Protein AF-A0A2V9UKN5-F1 (afdb_monomer)

Nearest PDB structures (foldseek):
  4abm-assembly1_B  TM=8.503E-01  e=1.680E+00  Homo sapiens
  5y9o-assembly1_B  TM=8.102E-01  e=4.165E+00  Legionella pneumophila
  4ovv-assembly1_B  TM=5.375E-01  e=3.429E+00  Homo sapiens
  7e0g-assembly1_A  TM=5.224E-01  e=5.399E+00  Homo sapiens

Radius of gyration: 26.55 Å; Cα contacts (8 Å, |Δi|>4): 20; chains: 1; bounding box: 52×47×77 Å

Sequence (114 aa):
MKFIFCSVAACFLFLACAGGQSAETAEPRHATQAATPATNSHGDSDDMEQMRADLERLKVLLNQMRTNLAFVQTTQTPLKHQFELETDAWQVIVEQME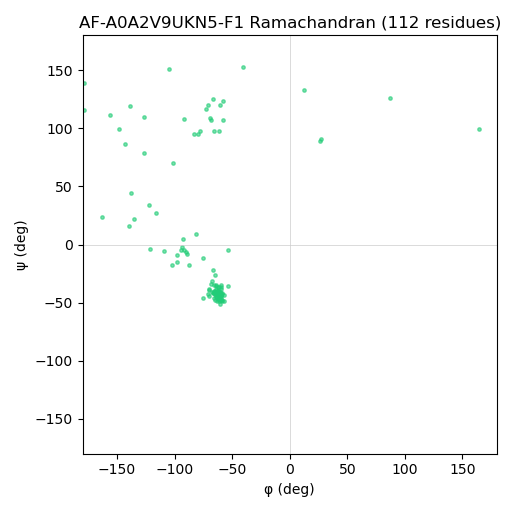RRLKQMEDRRSRQSAH

Structure (mmCIF, N/CA/C/O backbone):
data_AF-A0A2V9UKN5-F1
#
_entry.id   AF-A0A2V9UKN5-F1
#
loop_
_atom_site.group_PDB
_atom_site.id
_atom_site.type_symbol
_atom_site.label_atom_id
_atom_site.label_alt_id
_atom_site.label_comp_id
_atom_site.label_asym_id
_atom_site.label_entity_id
_atom_site.label_seq_id
_atom_site.pdbx_PDB_ins_code
_atom_site.Cartn_x
_atom_site.Cartn_y
_atom_site.Cartn_z
_atom_site.occupancy
_atom_site.B_iso_or_equiv
_atom_site.auth_seq_id
_atom_site.auth_comp_id
_atom_site.auth_asym_id
_atom_site.auth_atom_id
_atom_site.pdbx_PDB_model_num
ATOM 1 N N . MET A 1 1 ? -2.840 12.870 45.238 1.00 51.69 1 MET A N 1
ATOM 2 C CA . MET A 1 1 ? -2.734 13.213 43.800 1.00 51.69 1 MET A CA 1
ATOM 3 C C . MET A 1 1 ? -2.394 14.692 43.632 1.00 51.69 1 MET A C 1
ATOM 5 O O . MET A 1 1 ? -3.290 15.503 43.443 1.00 51.69 1 MET A O 1
ATOM 9 N N . LYS A 1 2 ? -1.119 15.070 43.806 1.00 50.81 2 LYS A N 1
ATOM 10 C CA . LYS A 1 2 ? -0.662 16.471 43.668 1.00 50.81 2 LYS A CA 1
ATOM 11 C C . LYS A 1 2 ? 0.862 16.614 43.509 1.00 50.81 2 LYS A C 1
ATOM 13 O O . LYS A 1 2 ? 1.410 17.656 43.818 1.00 50.81 2 LYS A O 1
ATOM 18 N N . PHE A 1 3 ? 1.543 15.563 43.041 1.00 48.84 3 PHE A N 1
ATOM 19 C CA . PHE A 1 3 ? 3.007 15.561 42.877 1.00 48.84 3 PHE A CA 1
ATOM 20 C C . PHE A 1 3 ? 3.490 14.873 41.587 1.00 48.84 3 PHE A C 1
ATOM 22 O O . PHE A 1 3 ? 4.667 14.580 41.452 1.00 48.84 3 PHE A O 1
ATOM 29 N N . ILE A 1 4 ? 2.601 14.639 40.613 1.00 55.25 4 ILE A N 1
ATOM 30 C CA . ILE A 1 4 ? 2.948 14.017 39.314 1.00 55.25 4 ILE A CA 1
ATOM 31 C C . ILE A 1 4 ? 2.561 14.960 38.160 1.00 55.25 4 ILE A C 1
ATOM 33 O O . ILE A 1 4 ? 2.115 14.541 37.106 1.00 55.25 4 ILE A O 1
ATOM 37 N N . PHE A 1 5 ? 2.674 16.272 38.374 1.00 46.12 5 PHE A N 1
ATOM 38 C CA . PHE A 1 5 ? 2.484 17.271 37.312 1.00 46.12 5 PHE A CA 1
ATOM 39 C C . PHE A 1 5 ? 3.721 18.157 37.087 1.00 46.12 5 PHE A C 1
ATOM 41 O O . PHE A 1 5 ? 3.748 18.925 36.135 1.00 46.12 5 PHE A O 1
ATOM 48 N N . CYS A 1 6 ? 4.786 18.007 37.886 1.00 46.84 6 CYS A N 1
ATOM 49 C CA . CYS A 1 6 ? 6.001 18.822 37.748 1.00 46.84 6 CYS A CA 1
ATOM 50 C C . CYS A 1 6 ? 7.083 18.223 36.832 1.00 46.84 6 CYS A C 1
ATOM 52 O O . CYS A 1 6 ? 8.085 18.883 36.585 1.00 46.84 6 CYS A O 1
ATOM 54 N N . SER A 1 7 ? 6.911 17.004 36.306 1.00 51.91 7 SER A N 1
ATOM 55 C CA . SER A 1 7 ? 7.983 16.324 35.555 1.00 51.91 7 SER A CA 1
ATOM 56 C C . SER A 1 7 ? 8.008 16.611 34.047 1.00 51.91 7 SER A C 1
ATOM 58 O O . SER A 1 7 ? 8.964 16.216 33.390 1.00 51.91 7 SER A O 1
ATOM 60 N N . VAL A 1 8 ? 7.002 17.287 33.477 1.00 51.84 8 VAL A N 1
ATOM 61 C CA . VAL A 1 8 ? 6.935 17.528 32.015 1.00 51.84 8 VAL A CA 1
ATOM 62 C C . VAL A 1 8 ? 7.452 18.923 31.622 1.00 51.84 8 VAL A C 1
ATOM 64 O O . VAL A 1 8 ? 7.797 19.156 30.470 1.00 51.84 8 VAL A O 1
ATOM 67 N N . ALA A 1 9 ? 7.602 19.846 32.578 1.00 52.53 9 ALA A N 1
ATOM 68 C CA . ALA A 1 9 ? 8.039 21.220 32.302 1.00 52.53 9 ALA A CA 1
ATOM 69 C C . ALA A 1 9 ? 9.570 21.434 32.342 1.00 52.53 9 ALA A C 1
ATOM 71 O O . ALA A 1 9 ? 10.038 22.513 31.993 1.00 52.53 9 ALA A O 1
ATOM 72 N N . ALA A 1 10 ? 10.365 20.435 32.747 1.00 50.75 10 ALA A N 1
ATOM 73 C CA . ALA A 1 10 ? 11.802 20.611 32.998 1.00 50.75 10 ALA A CA 1
ATOM 74 C C . ALA A 1 10 ? 12.734 20.187 31.841 1.00 50.75 10 ALA A C 1
ATOM 76 O O . ALA A 1 10 ? 13.923 20.487 31.888 1.00 50.75 10 ALA A O 1
ATOM 77 N N . CYS A 1 11 ? 12.233 19.532 30.787 1.00 45.38 11 CYS A N 1
ATOM 78 C CA . CYS A 1 11 ? 13.085 19.036 29.691 1.00 45.38 11 CYS A CA 1
ATOM 79 C C . CYS A 1 11 ? 13.219 19.985 28.485 1.00 45.38 11 CYS A C 1
ATOM 81 O O . CYS A 1 11 ? 14.009 19.704 27.591 1.00 45.38 11 CYS A O 1
ATOM 83 N N . PHE A 1 12 ? 12.509 21.118 28.455 1.00 49.12 12 PHE A N 1
ATOM 84 C CA . PHE A 1 12 ? 12.566 22.071 27.332 1.00 49.12 12 PHE A CA 1
ATOM 85 C C . PHE A 1 12 ? 13.591 23.210 27.497 1.00 49.12 12 PHE A C 1
ATOM 87 O O . PHE A 1 12 ? 13.669 24.086 26.642 1.00 49.12 12 PHE A O 1
ATOM 94 N N . LEU A 1 13 ? 14.405 23.206 28.558 1.00 51.69 13 LEU A N 1
ATOM 95 C CA . LEU A 1 13 ? 15.288 24.329 28.918 1.00 51.69 13 LEU A CA 1
ATOM 96 C C . LEU A 1 13 ? 16.795 24.023 28.866 1.00 51.69 13 LEU A C 1
ATOM 98 O O . LEU A 1 13 ? 17.565 24.668 29.569 1.00 51.69 13 LEU A O 1
ATOM 102 N N . PHE A 1 14 ? 17.244 23.069 28.040 1.00 47.72 14 PHE A N 1
ATOM 103 C CA . PHE A 1 14 ? 18.667 22.684 28.031 1.00 47.72 14 PHE A CA 1
ATOM 104 C C . PHE A 1 14 ? 19.355 22.515 26.670 1.00 47.72 14 PHE A C 1
ATOM 106 O O . PHE A 1 14 ? 20.402 21.882 26.614 1.00 47.72 14 PHE A O 1
ATOM 113 N N . LEU A 1 15 ? 18.857 23.114 25.582 1.00 54.66 15 LEU A N 1
ATOM 114 C CA . LEU A 1 15 ? 19.555 23.032 24.285 1.00 54.66 15 LEU A CA 1
ATOM 115 C C . LEU A 1 15 ? 19.600 24.349 23.492 1.00 54.66 15 LEU A C 1
ATOM 117 O O . LEU A 1 15 ? 19.399 24.377 22.284 1.00 54.66 15 LEU A O 1
ATOM 121 N N . ALA A 1 16 ? 19.899 25.459 24.161 1.00 51.12 16 ALA A N 1
ATOM 122 C CA . ALA A 1 16 ? 20.276 26.686 23.468 1.00 51.12 16 ALA A CA 1
ATOM 123 C C . ALA A 1 16 ? 21.364 27.403 24.263 1.00 51.12 16 ALA A C 1
ATOM 125 O O . ALA A 1 16 ? 21.049 28.205 25.133 1.0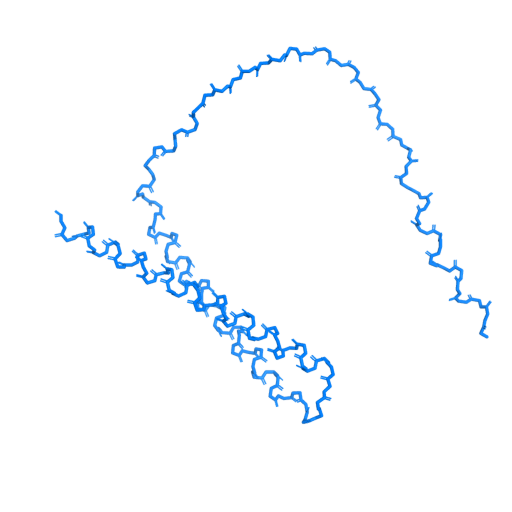0 51.12 16 ALA A O 1
ATOM 126 N N . CYS A 1 17 ? 22.621 27.021 24.010 1.00 44.31 17 CYS A N 1
ATOM 127 C CA . CYS A 1 17 ? 23.831 27.853 24.077 1.00 44.31 17 CYS A CA 1
ATOM 128 C C . CYS A 1 17 ? 25.071 26.947 24.086 1.00 44.31 17 CYS A C 1
ATOM 130 O O . CYS A 1 17 ? 25.436 26.444 25.143 1.00 44.31 17 CYS A O 1
ATOM 132 N N . ALA A 1 18 ? 25.727 26.770 22.933 1.00 43.66 18 ALA A N 1
ATOM 133 C CA . ALA A 1 18 ? 27.194 26.741 22.832 1.00 43.66 18 ALA A CA 1
ATOM 134 C C . ALA A 1 18 ? 27.668 26.552 21.376 1.00 43.66 18 ALA A C 1
ATOM 136 O O . ALA A 1 18 ? 27.486 25.485 20.801 1.00 43.66 18 ALA A O 1
ATOM 137 N N . GLY A 1 19 ? 28.358 27.576 20.854 1.00 39.56 19 GLY A N 1
ATOM 138 C CA . GLY A 1 19 ? 29.376 27.483 19.794 1.00 39.56 19 GLY A CA 1
ATOM 139 C C . GLY A 1 19 ? 28.855 27.542 18.352 1.00 39.56 19 GLY A C 1
ATOM 140 O O . GLY A 1 19 ? 28.007 26.760 17.964 1.00 39.56 19 GLY A O 1
ATOM 141 N N . GLY A 1 20 ? 29.319 28.419 17.468 1.00 38.41 20 GLY A N 1
ATOM 142 C CA . GLY A 1 20 ? 30.368 29.427 17.546 1.00 38.41 20 GLY A CA 1
ATOM 143 C C . GLY A 1 20 ? 30.412 30.159 16.201 1.00 38.41 20 GLY A C 1
ATOM 144 O O . GLY A 1 20 ? 30.243 29.548 15.149 1.00 38.41 20 GLY A O 1
ATOM 145 N N . GLN A 1 21 ? 30.587 31.478 16.240 1.00 43.81 21 GLN A N 1
ATOM 146 C CA . GLN A 1 21 ? 30.866 32.280 15.054 1.00 43.81 21 GLN A CA 1
ATOM 147 C C . GLN A 1 21 ? 32.250 31.894 14.516 1.00 43.81 21 GLN A C 1
ATOM 149 O O . GLN A 1 21 ? 33.241 31.968 15.238 1.00 43.81 21 GLN A O 1
ATOM 154 N N . SER A 1 22 ? 32.325 31.518 13.244 1.00 40.59 22 SER A N 1
ATOM 155 C CA . SER A 1 22 ? 33.531 31.695 12.439 1.00 40.59 22 SER A CA 1
ATOM 156 C C . SER A 1 22 ? 33.128 32.446 11.187 1.00 40.59 22 SER A C 1
ATOM 158 O O . SER A 1 22 ? 32.371 31.953 10.355 1.00 40.59 22 SER A O 1
ATOM 160 N N . ALA A 1 23 ? 33.585 33.692 11.131 1.00 41.94 23 ALA A N 1
ATOM 161 C CA . ALA A 1 23 ? 33.640 34.466 9.915 1.00 41.94 23 ALA A CA 1
ATOM 162 C C . ALA A 1 23 ? 34.749 33.875 9.043 1.00 41.94 23 ALA A C 1
ATOM 164 O O . ALA A 1 23 ? 35.907 33.885 9.450 1.00 41.94 23 ALA A O 1
ATOM 165 N N . GLU A 1 24 ? 34.403 33.409 7.848 1.00 42.66 24 GLU A N 1
ATOM 166 C CA . GLU A 1 24 ? 35.365 33.321 6.759 1.00 42.66 24 GLU A CA 1
ATOM 167 C C . GLU A 1 24 ? 34.693 33.760 5.458 1.00 42.66 24 GLU A C 1
ATOM 169 O O . GLU A 1 24 ? 33.662 33.246 5.026 1.00 42.66 24 GLU A O 1
ATOM 174 N N . THR A 1 25 ? 35.271 34.812 4.897 1.00 41.78 25 THR A N 1
ATOM 175 C CA . THR A 1 25 ? 34.988 35.407 3.601 1.00 41.78 25 THR A CA 1
ATOM 176 C C . THR A 1 25 ? 35.229 34.387 2.486 1.00 41.78 25 THR A C 1
ATOM 178 O O . THR A 1 25 ? 36.367 33.969 2.303 1.00 41.78 25 THR A O 1
ATOM 181 N N . ALA A 1 26 ? 34.212 34.053 1.683 1.00 38.09 26 ALA A N 1
ATOM 182 C CA . ALA A 1 26 ? 34.413 33.437 0.368 1.00 38.09 26 ALA A CA 1
ATOM 183 C C . ALA A 1 26 ? 33.223 33.686 -0.587 1.00 38.09 26 ALA A C 1
ATOM 185 O O . ALA A 1 26 ? 32.115 33.212 -0.370 1.00 38.09 26 ALA A O 1
ATOM 186 N N . GLU A 1 27 ? 33.509 34.491 -1.614 1.00 40.16 27 GLU A N 1
ATOM 187 C CA . GLU A 1 27 ? 32.951 34.601 -2.977 1.00 40.16 27 GLU A CA 1
ATOM 188 C C . GLU A 1 27 ? 31.627 33.879 -3.367 1.00 40.16 27 GLU A C 1
ATOM 190 O O . GLU A 1 27 ? 31.509 32.661 -3.213 1.00 40.16 27 GLU A O 1
ATOM 195 N N . PRO A 1 28 ? 30.673 34.561 -4.045 1.00 42.31 28 PRO A N 1
ATOM 196 C CA . PRO A 1 28 ? 29.523 33.905 -4.655 1.00 42.31 28 PRO A CA 1
ATOM 197 C C . PRO A 1 28 ? 29.902 33.348 -6.035 1.00 42.31 28 PRO A C 1
ATOM 199 O O . PRO A 1 28 ? 29.816 34.042 -7.048 1.00 42.31 28 PRO A O 1
ATOM 202 N N . ARG A 1 29 ? 30.277 32.067 -6.118 1.00 42.03 29 ARG A N 1
ATOM 203 C CA . ARG A 1 29 ? 30.312 31.370 -7.413 1.00 42.03 29 ARG A CA 1
ATOM 204 C C . ARG A 1 29 ? 28.910 30.924 -7.809 1.00 42.03 29 ARG A C 1
ATOM 206 O O . ARG A 1 29 ? 28.450 29.844 -7.453 1.00 42.03 29 ARG A O 1
ATOM 213 N N . HIS A 1 30 ? 28.260 31.756 -8.617 1.00 50.53 30 HIS A N 1
ATOM 214 C CA . HIS A 1 30 ? 27.264 31.287 -9.571 1.00 50.53 30 HIS A CA 1
ATOM 215 C C . HIS A 1 30 ? 27.922 30.265 -10.508 1.00 50.53 30 HIS A C 1
ATOM 217 O O . HIS A 1 30 ? 28.695 30.626 -11.391 1.00 50.53 30 HIS A O 1
ATOM 223 N N . ALA A 1 31 ? 27.588 28.992 -10.332 1.00 44.34 31 ALA A N 1
ATOM 224 C CA . ALA A 1 31 ? 27.796 27.962 -11.337 1.00 44.34 31 ALA A CA 1
ATOM 225 C C . ALA A 1 31 ? 26.459 27.256 -11.578 1.00 44.34 31 ALA A C 1
ATOM 227 O O . ALA A 1 31 ? 26.188 26.167 -11.083 1.00 44.34 31 ALA A O 1
ATOM 228 N N . THR A 1 32 ? 25.604 27.919 -12.353 1.00 48.38 32 THR A N 1
ATOM 229 C CA . THR A 1 32 ? 24.592 27.232 -13.150 1.00 48.38 32 THR A CA 1
ATOM 230 C C . THR A 1 32 ? 25.335 26.476 -14.242 1.00 48.38 32 THR A C 1
ATOM 232 O O . THR A 1 32 ? 25.814 27.092 -15.190 1.00 48.38 32 THR A O 1
ATOM 235 N N . GLN A 1 33 ? 25.423 25.152 -14.141 1.00 48.44 33 GLN A N 1
ATOM 236 C CA . GLN A 1 33 ? 25.662 24.322 -15.317 1.00 48.44 33 GLN A CA 1
ATOM 237 C C . GLN A 1 33 ? 24.991 22.955 -15.167 1.00 48.44 33 GLN A C 1
ATOM 239 O O . GLN A 1 33 ? 25.460 22.065 -14.469 1.00 48.44 33 GLN A O 1
ATOM 244 N N . ALA A 1 34 ? 23.825 22.881 -15.812 1.00 46.44 34 ALA A N 1
ATOM 245 C CA . ALA A 1 34 ? 23.238 21.731 -16.487 1.00 46.44 34 ALA A CA 1
ATOM 246 C C . ALA A 1 34 ? 23.642 20.339 -15.972 1.00 46.44 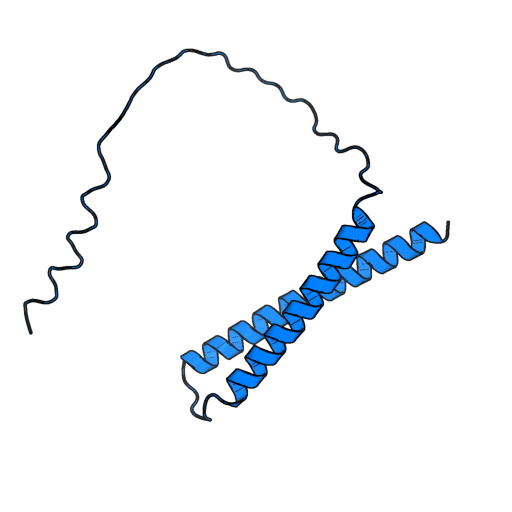34 ALA A C 1
ATOM 248 O O . ALA A 1 34 ? 24.533 19.688 -16.516 1.00 46.44 34 ALA A O 1
ATOM 249 N N . ALA A 1 35 ? 22.868 19.816 -15.021 1.00 46.16 35 ALA A N 1
ATOM 250 C CA . ALA A 1 35 ? 22.719 18.375 -14.899 1.00 46.16 35 ALA A CA 1
ATOM 251 C C . ALA A 1 35 ? 21.992 17.868 -16.155 1.00 46.16 35 ALA A C 1
ATOM 253 O O . ALA A 1 35 ? 20.772 17.959 -16.268 1.00 46.16 35 ALA A O 1
ATOM 254 N N . THR A 1 36 ? 22.756 17.370 -17.122 1.00 54.72 36 THR A N 1
ATOM 255 C CA . THR A 1 36 ? 22.229 16.437 -18.120 1.00 54.72 36 THR A CA 1
ATOM 256 C C . THR A 1 36 ? 22.482 15.047 -17.547 1.00 54.72 36 THR A C 1
ATOM 258 O O . THR A 1 36 ? 23.644 14.643 -17.499 1.00 54.72 36 THR A O 1
ATOM 261 N N . PRO A 1 37 ? 21.475 14.286 -17.087 1.00 51.53 37 PRO A N 1
ATOM 262 C CA . PRO A 1 37 ? 21.664 12.857 -16.960 1.00 51.53 37 PRO A CA 1
ATOM 263 C C . PRO A 1 37 ? 21.527 12.280 -18.368 1.00 51.53 37 PRO A C 1
ATOM 265 O O . PRO A 1 37 ? 20.430 12.099 -18.897 1.00 51.53 37 PRO A O 1
ATOM 268 N N . ALA A 1 38 ? 22.678 12.063 -18.997 1.00 51.50 38 ALA A N 1
ATOM 269 C CA . ALA A 1 38 ? 22.787 11.166 -20.128 1.00 51.50 38 ALA A CA 1
ATOM 270 C C . ALA A 1 38 ? 22.319 9.769 -19.686 1.00 51.50 38 ALA A C 1
ATOM 272 O O . ALA A 1 38 ? 22.819 9.222 -18.710 1.00 51.50 38 ALA A O 1
ATOM 273 N N . THR A 1 39 ? 21.321 9.253 -20.402 1.00 52.47 39 THR A N 1
ATOM 274 C CA . THR A 1 39 ? 21.078 7.842 -20.724 1.00 52.47 39 THR A CA 1
ATOM 275 C C . THR A 1 39 ? 21.637 6.807 -19.738 1.00 52.47 39 THR A C 1
ATOM 277 O O . THR A 1 39 ? 22.706 6.247 -19.956 1.00 52.47 39 THR A O 1
ATOM 280 N N . ASN A 1 40 ? 20.838 6.452 -18.729 1.00 46.41 40 ASN A N 1
ATOM 281 C CA . ASN A 1 40 ? 20.984 5.192 -17.996 1.00 46.41 40 ASN A CA 1
ATOM 282 C C . ASN A 1 40 ? 19.937 4.186 -18.496 1.00 46.41 40 ASN A C 1
ATOM 284 O O . ASN A 1 40 ? 18.994 3.847 -17.793 1.00 46.41 40 ASN A O 1
ATOM 288 N N . SER A 1 41 ? 20.086 3.690 -19.725 1.00 54.41 41 SER A N 1
ATOM 289 C CA . SER A 1 41 ? 19.236 2.612 -20.263 1.00 54.41 41 SER A CA 1
ATOM 290 C C . SER A 1 41 ? 19.674 1.208 -19.812 1.00 54.41 41 SER A C 1
ATOM 292 O O . SER A 1 41 ? 19.167 0.214 -20.324 1.00 54.41 41 SER A O 1
ATOM 294 N N . HIS A 1 42 ? 20.617 1.111 -18.865 1.00 49.56 42 HIS A N 1
ATOM 295 C CA . HIS A 1 42 ? 21.129 -0.157 -18.330 1.00 49.56 42 HIS A CA 1
ATOM 296 C C . HIS A 1 42 ? 20.695 -0.456 -16.879 1.00 49.56 42 HIS A C 1
ATOM 298 O O . HIS A 1 42 ? 20.962 -1.551 -16.403 1.00 49.56 42 HIS A O 1
ATOM 304 N N . GLY A 1 43 ? 20.005 0.473 -16.196 1.00 59.53 43 GLY A N 1
ATOM 305 C CA . GLY A 1 43 ? 19.465 0.280 -14.831 1.00 59.53 43 GLY A CA 1
ATOM 306 C C . GLY A 1 43 ? 17.956 0.001 -14.766 1.00 59.53 43 GLY A C 1
ATOM 307 O O . GLY A 1 43 ? 17.466 -0.574 -13.806 1.00 59.53 43 GLY A O 1
ATOM 308 N N . ASP A 1 44 ? 17.218 0.311 -15.834 1.00 65.12 44 ASP A N 1
ATOM 309 C CA . ASP A 1 44 ? 15.746 0.295 -15.846 1.00 65.12 44 ASP A CA 1
ATOM 310 C C . ASP A 1 44 ? 15.124 -1.113 -15.682 1.00 65.12 44 ASP A C 1
ATOM 312 O O . ASP A 1 44 ? 13.973 -1.252 -15.280 1.00 65.12 44 ASP A O 1
ATOM 316 N N . SER A 1 45 ? 15.867 -2.189 -15.990 1.00 70.75 45 SER A N 1
ATOM 317 C CA . SER A 1 45 ? 15.381 -3.565 -15.757 1.00 70.75 45 SER A CA 1
ATOM 318 C C . SER A 1 45 ? 15.432 -3.965 -14.297 1.00 70.75 45 SER A C 1
ATOM 320 O O . SER A 1 45 ? 14.464 -4.525 -13.792 1.00 70.75 45 SER A O 1
ATOM 322 N N . ASP A 1 46 ? 16.562 -3.678 -13.660 1.00 82.00 46 ASP A N 1
ATOM 323 C CA . ASP A 1 46 ? 16.818 -4.025 -12.267 1.00 82.00 46 ASP A CA 1
ATOM 324 C C . ASP A 1 46 ? 15.866 -3.230 -11.361 1.00 82.00 46 ASP A C 1
ATOM 326 O O . ASP A 1 46 ? 15.187 -3.792 -10.504 1.00 82.00 46 ASP A O 1
ATOM 330 N N . ASP A 1 47 ? 15.664 -1.947 -11.685 1.00 86.62 47 ASP A N 1
ATOM 331 C CA . ASP A 1 47 ? 14.709 -1.077 -10.999 1.00 86.62 47 ASP A CA 1
ATOM 332 C C . ASP A 1 47 ? 13.259 -1.601 -11.092 1.00 86.62 47 ASP A C 1
ATOM 334 O O . ASP A 1 47 ? 12.513 -1.567 -10.110 1.00 86.62 47 ASP A O 1
ATOM 338 N N . MET A 1 48 ? 12.826 -2.112 -12.255 1.00 91.00 48 MET A N 1
ATOM 339 C CA . MET A 1 48 ? 11.480 -2.686 -12.411 1.00 91.00 48 MET A CA 1
ATOM 340 C C . MET A 1 48 ? 11.297 -4.008 -11.668 1.00 91.00 48 MET A C 1
ATOM 342 O O . MET A 1 48 ? 10.229 -4.241 -11.095 1.00 91.00 48 MET A O 1
ATOM 346 N N . GLU A 1 49 ? 12.312 -4.868 -11.661 1.00 92.06 49 GLU A N 1
ATOM 347 C CA . GLU A 1 49 ? 12.279 -6.121 -10.905 1.00 92.06 49 GLU A CA 1
ATOM 348 C C . GLU A 1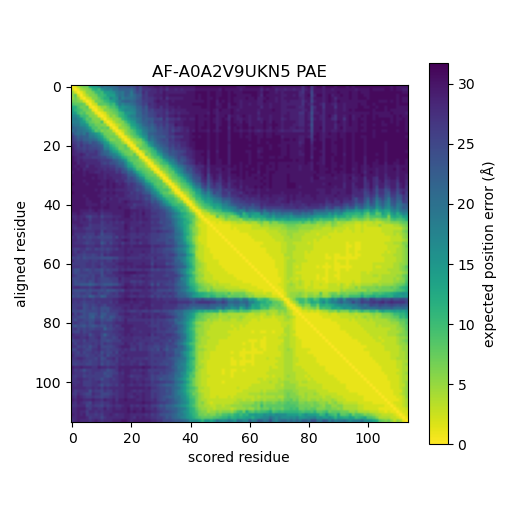 49 ? 12.241 -5.857 -9.398 1.00 92.06 49 GLU A C 1
ATOM 350 O O . GLU A 1 49 ? 11.426 -6.459 -8.691 1.00 92.06 49 GLU A O 1
ATOM 355 N N . GLN A 1 50 ? 13.026 -4.891 -8.919 1.00 93.94 50 GLN A N 1
ATOM 356 C CA . GLN A 1 50 ? 12.992 -4.456 -7.529 1.00 93.94 50 GLN A CA 1
ATOM 357 C C . GLN A 1 50 ? 11.624 -3.874 -7.153 1.00 93.94 50 GLN A C 1
ATOM 359 O O . GLN A 1 50 ? 11.034 -4.287 -6.154 1.00 93.94 50 GLN A O 1
ATOM 364 N N . MET A 1 51 ? 11.060 -2.988 -7.982 1.00 93.81 51 MET A N 1
ATOM 365 C CA . MET A 1 51 ? 9.719 -2.438 -7.749 1.00 93.81 51 MET A CA 1
ATOM 366 C C . MET A 1 51 ? 8.642 -3.528 -7.702 1.00 93.81 51 MET A C 1
ATOM 368 O O . MET A 1 51 ? 7.723 -3.452 -6.885 1.00 93.81 51 MET A O 1
ATOM 372 N N . ARG A 1 52 ? 8.749 -4.561 -8.547 1.00 95.94 52 ARG A N 1
ATOM 373 C CA . ARG A 1 52 ? 7.846 -5.718 -8.506 1.00 95.94 52 ARG A CA 1
ATOM 374 C C . ARG A 1 52 ? 7.994 -6.490 -7.193 1.00 95.94 52 ARG A C 1
ATOM 376 O O . ARG A 1 52 ? 6.986 -6.839 -6.584 1.00 95.94 52 ARG A O 1
ATOM 383 N N . ALA A 1 53 ? 9.223 -6.746 -6.750 1.00 96.56 53 ALA A N 1
ATOM 384 C CA . ALA A 1 53 ? 9.485 -7.459 -5.502 1.00 96.56 53 ALA A CA 1
ATOM 385 C C . ALA A 1 53 ? 8.945 -6.700 -4.277 1.00 96.56 53 ALA A C 1
ATOM 387 O O . ALA A 1 53 ? 8.284 -7.292 -3.419 1.00 96.56 53 ALA A O 1
ATOM 388 N N . ASP A 1 54 ? 9.164 -5.386 -4.224 1.00 96.00 54 ASP A N 1
ATOM 389 C CA . ASP A 1 54 ? 8.649 -4.523 -3.158 1.00 96.00 54 ASP A CA 1
ATOM 390 C C . ASP A 1 54 ? 7.116 -4.520 -3.127 1.00 96.00 54 ASP A C 1
ATOM 392 O O . ASP A 1 54 ? 6.503 -4.613 -2.059 1.00 96.00 54 ASP A O 1
ATOM 396 N N . LEU A 1 55 ? 6.483 -4.484 -4.301 1.00 97.44 55 LEU A N 1
ATOM 397 C CA . LEU A 1 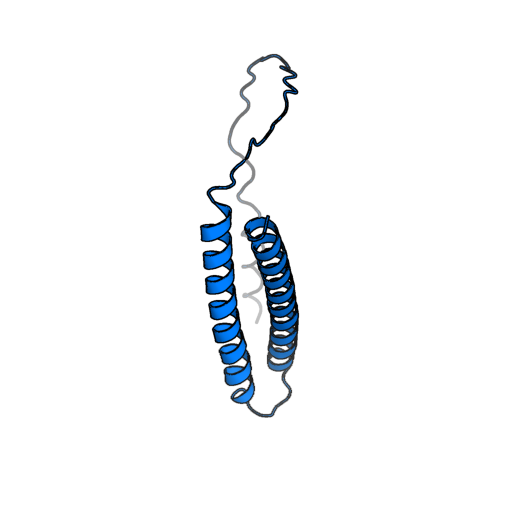55 ? 5.033 -4.530 -4.437 1.00 97.44 55 LEU A CA 1
ATOM 398 C C . LEU A 1 55 ? 4.438 -5.849 -3.931 1.00 97.44 55 LEU A C 1
ATOM 400 O O . LEU A 1 55 ? 3.452 -5.841 -3.192 1.00 97.44 55 LEU A O 1
ATOM 404 N N . GLU A 1 56 ? 5.053 -6.980 -4.274 1.00 97.69 56 GLU A N 1
ATOM 405 C CA . GLU A 1 56 ? 4.634 -8.287 -3.761 1.00 97.69 56 GLU A CA 1
ATOM 406 C C . GLU A 1 56 ? 4.789 -8.369 -2.239 1.00 97.69 56 GLU A C 1
ATOM 408 O O . GLU A 1 56 ? 3.891 -8.843 -1.537 1.00 97.69 56 GLU A O 1
ATOM 413 N N . ARG A 1 57 ? 5.871 -7.810 -1.690 1.00 97.75 57 ARG A N 1
ATOM 414 C CA . ARG A 1 57 ? 6.052 -7.729 -0.238 1.00 97.75 57 ARG A CA 1
ATOM 415 C C . ARG A 1 57 ? 4.967 -6.884 0.432 1.00 97.75 57 AR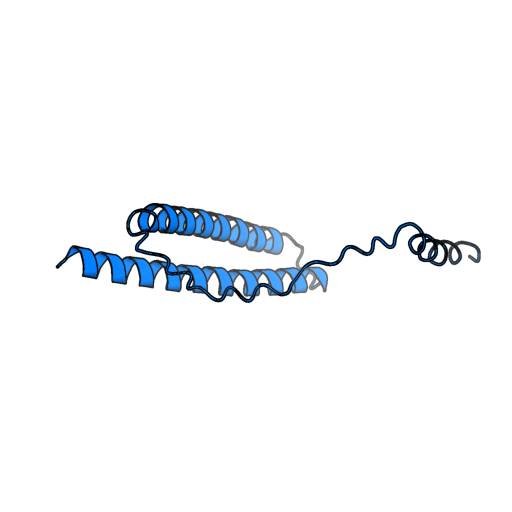G A C 1
ATOM 417 O O . ARG A 1 57 ? 4.434 -7.292 1.466 1.00 97.75 57 ARG A O 1
ATOM 424 N N . LEU A 1 58 ? 4.615 -5.735 -0.143 1.00 97.50 58 LEU A N 1
ATOM 425 C CA . LEU A 1 58 ? 3.553 -4.873 0.382 1.00 97.50 58 LEU A CA 1
ATOM 426 C C . LEU A 1 58 ? 2.191 -5.573 0.373 1.00 97.50 58 LEU A C 1
ATOM 428 O O . LEU A 1 58 ? 1.460 -5.474 1.357 1.00 97.50 58 LEU A O 1
ATOM 432 N N . LYS A 1 59 ? 1.867 -6.340 -0.674 1.00 98.06 59 LYS A N 1
ATOM 433 C CA . LYS A 1 59 ? 0.634 -7.145 -0.720 1.00 98.06 59 LYS A CA 1
ATOM 434 C C . LYS A 1 59 ? 0.560 -8.159 0.415 1.00 98.06 59 LYS A C 1
ATOM 436 O O . LYS A 1 59 ? -0.490 -8.294 1.043 1.00 98.06 59 LYS A O 1
ATOM 441 N N . VAL A 1 60 ? 1.666 -8.850 0.700 1.00 98.06 60 VAL A N 1
ATOM 442 C CA . VAL A 1 60 ? 1.739 -9.819 1.805 1.00 98.06 60 VAL A CA 1
ATOM 443 C C . VAL A 1 60 ? 1.494 -9.127 3.146 1.00 98.06 60 VAL A C 1
ATOM 445 O O . VAL A 1 60 ? 0.668 -9.592 3.933 1.00 98.06 60 VAL A O 1
ATOM 448 N N . LEU A 1 61 ? 2.152 -7.990 3.390 1.00 97.69 61 LEU A N 1
ATOM 449 C CA . LEU A 1 61 ? 1.969 -7.209 4.617 1.00 97.69 61 LEU A CA 1
ATOM 450 C C . LEU A 1 61 ? 0.535 -6.690 4.759 1.00 97.69 61 LEU A C 1
ATOM 452 O O . LEU A 1 61 ? -0.059 -6.805 5.830 1.00 97.69 61 LEU A O 1
ATOM 456 N N . LEU A 1 62 ? -0.053 -6.184 3.676 1.00 97.31 62 LEU A N 1
ATOM 457 C CA . LEU A 1 62 ? -1.429 -5.698 3.667 1.00 97.31 62 LEU A CA 1
ATOM 458 C C . LEU A 1 62 ? -2.430 -6.823 3.961 1.00 97.31 62 LEU A C 1
ATOM 460 O O . LEU A 1 62 ? -3.382 -6.641 4.722 1.00 97.31 62 LEU A O 1
ATOM 464 N N . ASN A 1 63 ? -2.197 -8.014 3.409 1.00 96.75 63 ASN A N 1
ATOM 465 C CA . ASN A 1 63 ? -3.000 -9.189 3.727 1.00 96.75 63 ASN A CA 1
ATOM 466 C C . ASN A 1 63 ? -2.866 -9.593 5.204 1.00 96.75 63 ASN A C 1
ATOM 468 O O . ASN A 1 63 ? -3.853 -9.967 5.843 1.00 96.75 63 ASN A O 1
ATOM 472 N N . GLN A 1 64 ? -1.665 -9.474 5.774 1.00 96.00 64 GLN A N 1
ATOM 473 C CA . GLN A 1 64 ? -1.444 -9.716 7.195 1.00 96.00 64 GLN A CA 1
ATOM 474 C C . GLN A 1 64 ? -2.165 -8.681 8.069 1.00 96.00 64 GLN A C 1
ATOM 476 O O . GLN A 1 64 ? -2.785 -9.067 9.056 1.00 96.00 64 GLN A O 1
ATOM 481 N N . MET A 1 65 ? -2.171 -7.398 7.692 1.00 94.31 65 MET A N 1
ATOM 482 C CA . MET A 1 65 ? -2.948 -6.365 8.392 1.00 94.31 65 MET A CA 1
ATOM 483 C C . MET A 1 65 ? -4.445 -6.692 8.404 1.00 94.31 65 MET A C 1
ATOM 485 O O . MET A 1 65 ? -5.059 -6.690 9.469 1.00 94.31 65 MET A O 1
ATOM 489 N N . ARG A 1 66 ? -5.015 -7.069 7.251 1.00 93.75 66 ARG A N 1
ATOM 490 C CA . ARG A 1 66 ? -6.425 -7.493 7.131 1.00 93.75 66 ARG A CA 1
ATOM 491 C C . ARG A 1 66 ? -6.746 -8.711 7.988 1.00 93.75 66 ARG A C 1
ATOM 493 O O . ARG A 1 66 ? -7.770 -8.752 8.663 1.00 93.75 66 ARG A O 1
ATOM 500 N N . THR A 1 67 ? -5.853 -9.694 7.970 1.00 92.50 67 THR A N 1
ATOM 501 C CA . THR A 1 67 ? -5.988 -10.918 8.763 1.00 92.50 67 THR A CA 1
ATOM 502 C C . THR A 1 67 ? -5.962 -10.596 10.255 1.00 92.50 67 THR A C 1
ATOM 504 O O . THR A 1 67 ? -6.857 -11.004 10.988 1.00 92.50 67 THR A O 1
ATOM 507 N N . ASN A 1 68 ? -4.989 -9.799 10.702 1.00 89.81 68 ASN A N 1
ATOM 508 C CA . ASN A 1 68 ? -4.883 -9.361 12.091 1.00 89.81 68 ASN A CA 1
ATOM 509 C C . ASN A 1 68 ? -6.134 -8.595 12.531 1.00 89.81 68 ASN A C 1
ATOM 511 O O . ASN A 1 68 ? -6.656 -8.840 13.615 1.00 89.81 68 ASN A O 1
ATOM 515 N N . LEU A 1 69 ? -6.649 -7.715 11.671 1.00 89.62 69 LEU A N 1
ATOM 516 C CA . LEU A 1 69 ? -7.856 -6.941 11.928 1.00 89.62 69 LEU A CA 1
ATOM 517 C C . LEU A 1 69 ? -9.094 -7.829 12.124 1.00 89.62 69 LEU A C 1
ATOM 519 O O . LEU A 1 69 ? -9.923 -7.534 12.985 1.00 89.62 69 LEU A O 1
ATOM 523 N N . ALA A 1 70 ? -9.200 -8.939 11.388 1.00 86.31 70 ALA A N 1
ATOM 524 C CA . ALA A 1 70 ? -10.283 -9.907 11.560 1.00 86.31 70 ALA A CA 1
ATOM 525 C C . ALA A 1 70 ? -10.253 -10.605 12.936 1.00 86.31 70 ALA A C 1
ATOM 527 O O . ALA A 1 70 ? -11.300 -11.019 13.433 1.00 86.31 70 ALA A O 1
ATOM 528 N N . PHE A 1 71 ? -9.078 -10.704 13.572 1.00 84.38 71 PHE A N 1
ATOM 529 C CA . PHE A 1 71 ? -8.915 -11.267 14.918 1.00 84.38 71 PHE A CA 1
ATOM 530 C C . PHE A 1 71 ? -9.100 -10.244 16.046 1.00 84.38 71 PHE A C 1
ATOM 532 O O . PHE A 1 71 ? -9.331 -10.635 17.194 1.00 84.38 71 PHE A O 1
ATOM 539 N N . VAL A 1 72 ? -9.033 -8.941 15.750 1.00 81.69 72 VAL A N 1
ATOM 540 C CA . VAL A 1 72 ? -9.401 -7.900 16.715 1.00 81.69 72 VAL A CA 1
ATOM 541 C C . VAL A 1 72 ? -10.917 -7.984 16.919 1.00 81.69 72 VAL A C 1
ATOM 543 O O . VAL A 1 72 ? -11.690 -7.686 16.005 1.00 81.69 72 VAL A O 1
ATOM 546 N N . GLN A 1 73 ? -11.317 -8.460 18.109 1.00 68.31 73 GLN A N 1
ATOM 547 C CA . GLN A 1 73 ? -12.694 -8.809 18.493 1.00 68.31 73 GLN A CA 1
ATOM 548 C C . GLN A 1 73 ? -13.748 -7.809 17.983 1.00 68.31 73 GLN A C 1
ATOM 550 O O . GLN A 1 73 ? -13.488 -6.620 17.819 1.00 68.31 73 GLN A O 1
ATOM 555 N N . THR A 1 74 ? -14.971 -8.303 17.779 1.00 61.38 74 THR A N 1
ATOM 556 C CA . THR A 1 74 ? -16.137 -7.650 17.144 1.00 61.38 74 THR A CA 1
ATOM 557 C C . THR A 1 74 ? -16.564 -6.292 17.712 1.00 61.38 74 THR A C 1
ATOM 559 O O . THR A 1 74 ? -17.462 -5.657 17.161 1.00 61.38 74 THR A O 1
ATOM 562 N N . THR A 1 75 ? -15.945 -5.820 18.789 1.00 70.06 75 THR A N 1
ATOM 563 C CA . THR A 1 75 ? -16.185 -4.490 19.338 1.00 70.06 75 THR A CA 1
ATOM 564 C C . THR A 1 75 ? -15.563 -3.439 18.420 1.00 70.06 75 THR A C 1
ATOM 566 O O . THR A 1 75 ? -14.347 -3.387 18.235 1.00 70.06 75 THR A 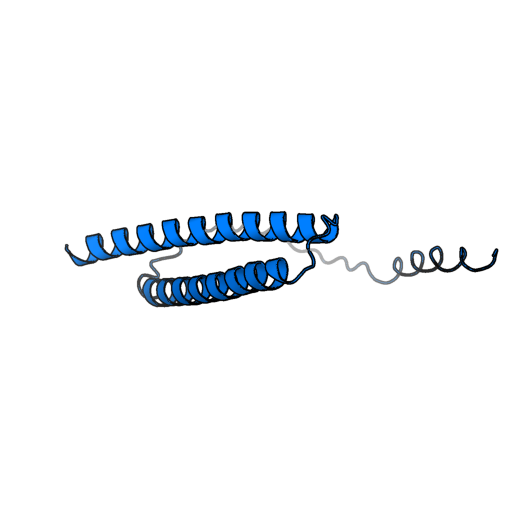O 1
ATOM 569 N N . GLN A 1 76 ? -16.407 -2.585 17.844 1.00 74.94 76 GLN A N 1
ATOM 570 C CA . GLN A 1 76 ? -15.986 -1.378 17.136 1.00 74.94 76 GLN A CA 1
ATOM 571 C C . GLN A 1 76 ? -15.256 -0.455 18.121 1.00 74.94 76 GLN A C 1
ATOM 573 O O . GLN A 1 76 ? -15.879 0.239 18.924 1.00 74.94 76 GLN A O 1
ATOM 578 N N . THR A 1 77 ? -13.925 -0.507 18.111 1.00 86.44 77 THR A N 1
ATOM 579 C CA . THR A 1 77 ? -13.070 0.376 18.910 1.00 86.44 77 THR A CA 1
ATOM 580 C C . THR A 1 77 ? -12.441 1.434 18.005 1.00 86.44 77 THR A C 1
ATOM 582 O O . THR A 1 77 ? -12.169 1.141 16.839 1.00 86.44 77 THR A O 1
ATOM 585 N N . PRO A 1 78 ? -12.135 2.639 18.521 1.00 87.94 78 PRO A N 1
ATOM 586 C CA . PRO A 1 78 ? -11.432 3.658 17.740 1.00 87.94 78 PRO A CA 1
ATOM 587 C C . PRO A 1 78 ? -10.115 3.153 17.133 1.00 87.94 78 PRO A C 1
ATOM 589 O O . PRO A 1 78 ? -9.785 3.491 16.002 1.00 87.94 78 PRO A O 1
ATOM 592 N N . LEU A 1 79 ? -9.395 2.290 17.857 1.00 88.56 79 LEU A N 1
ATOM 593 C CA . LEU A 1 79 ? -8.146 1.695 17.382 1.00 88.56 79 LEU A CA 1
ATOM 594 C C . LEU A 1 79 ? -8.366 0.732 16.206 1.00 88.56 79 LEU A C 1
ATOM 596 O O . LEU A 1 79 ? -7.608 0.752 15.243 1.00 88.56 79 LEU A O 1
ATOM 600 N N . LYS A 1 80 ? -9.421 -0.090 16.257 1.00 90.56 80 LYS A N 1
ATOM 601 C CA . LYS A 1 80 ? -9.794 -0.970 15.143 1.00 90.56 80 LYS A CA 1
ATOM 602 C C . LYS A 1 80 ? -10.111 -0.161 13.883 1.00 90.56 80 LYS A C 1
ATOM 604 O O . LYS A 1 80 ? -9.570 -0.455 12.824 1.00 90.56 80 LYS A O 1
ATOM 609 N N . HIS A 1 81 ? -10.927 0.882 14.028 1.00 92.00 81 HIS A N 1
ATOM 610 C CA . HIS A 1 81 ? -11.276 1.771 12.923 1.00 92.00 81 HIS A CA 1
ATOM 611 C C . HIS A 1 81 ? -10.038 2.458 12.324 1.00 92.00 81 HIS A C 1
AT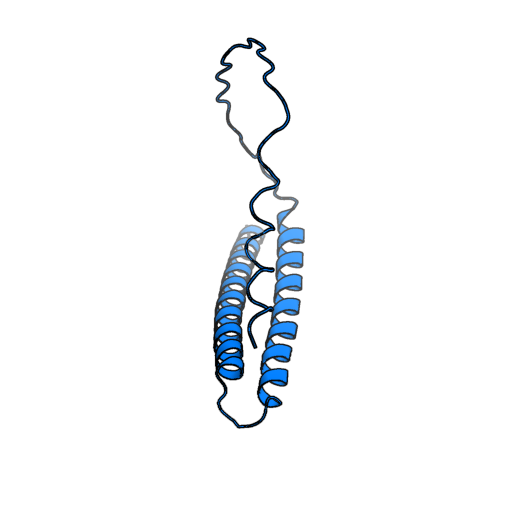OM 613 O O . HIS A 1 81 ? -9.937 2.622 11.114 1.00 92.00 81 HIS A O 1
ATOM 619 N N . GLN A 1 82 ? -9.051 2.825 13.149 1.00 92.31 82 GLN A N 1
ATOM 620 C CA . GLN A 1 82 ? -7.793 3.368 12.639 1.00 92.31 82 GLN A CA 1
ATOM 621 C C . GLN A 1 82 ? -7.045 2.360 11.750 1.00 92.31 82 GLN A C 1
ATOM 623 O O . GLN A 1 82 ? -6.590 2.727 10.670 1.00 92.31 82 GLN A O 1
ATOM 628 N N . PHE A 1 83 ? -6.961 1.090 12.153 1.00 92.75 83 PHE A N 1
ATOM 629 C CA . PHE A 1 83 ? -6.332 0.060 11.320 1.00 92.75 83 PHE A CA 1
ATOM 630 C C . PHE A 1 83 ? -7.115 -0.244 10.033 1.00 92.75 83 PHE A C 1
ATOM 632 O O . PHE A 1 83 ? -6.500 -0.573 9.017 1.00 92.75 83 PHE A O 1
ATOM 639 N N . GLU A 1 84 ? -8.445 -0.114 10.050 1.00 93.75 84 GLU A N 1
ATOM 640 C CA . GLU A 1 84 ? -9.287 -0.172 8.843 1.00 93.75 84 GLU A CA 1
ATOM 641 C C . GLU A 1 84 ? -8.896 0.941 7.859 1.00 93.75 84 GLU A C 1
ATOM 643 O O . GLU A 1 84 ? -8.544 0.650 6.716 1.00 93.75 84 GLU A O 1
ATOM 648 N N . LEU A 1 85 ? -8.829 2.192 8.327 1.00 96.25 85 LEU A N 1
ATOM 649 C CA . LEU A 1 85 ? -8.412 3.332 7.501 1.00 96.25 85 LEU A CA 1
ATOM 650 C C . LEU A 1 85 ? -6.993 3.175 6.939 1.00 96.25 85 LEU A C 1
ATOM 652 O O . LEU A 1 85 ? -6.746 3.481 5.774 1.00 96.25 85 LEU A O 1
ATOM 656 N N . GLU A 1 86 ? -6.048 2.705 7.756 1.00 96.00 86 GLU A N 1
ATOM 657 C CA . GLU A 1 86 ? -4.671 2.473 7.313 1.00 96.00 86 GLU A CA 1
ATOM 658 C C . GLU A 1 86 ? -4.604 1.364 6.256 1.00 96.00 86 GLU A C 1
ATOM 660 O O . GLU A 1 86 ? -3.895 1.505 5.260 1.00 96.00 86 GLU A O 1
ATOM 665 N N . THR A 1 87 ? -5.378 0.289 6.425 1.00 96.56 87 THR A N 1
ATOM 666 C CA . THR A 1 87 ? -5.491 -0.789 5.430 1.00 96.56 87 THR A CA 1
ATOM 667 C C . THR A 1 87 ? -6.003 -0.252 4.092 1.00 96.56 87 THR A C 1
ATOM 669 O O . THR A 1 87 ? -5.450 -0.587 3.042 1.00 96.56 87 THR A O 1
ATOM 672 N N . ASP A 1 88 ? -7.019 0.611 4.114 1.00 97.31 88 ASP A N 1
ATOM 673 C CA . ASP A 1 88 ? -7.574 1.217 2.902 1.00 97.31 88 ASP A CA 1
ATOM 674 C C . ASP A 1 88 ? -6.570 2.161 2.226 1.00 97.31 88 ASP A C 1
ATOM 676 O O . ASP A 1 88 ? -6.381 2.110 1.008 1.00 97.31 88 ASP A O 1
ATOM 680 N N . ALA A 1 89 ? -5.852 2.973 3.005 1.00 98.00 89 ALA A N 1
ATOM 681 C CA . ALA A 1 89 ? -4.813 3.855 2.479 1.00 98.00 89 ALA A CA 1
ATOM 682 C C . ALA A 1 89 ? -3.680 3.067 1.798 1.00 98.00 89 ALA A C 1
ATOM 684 O O . ALA A 1 89 ? -3.270 3.395 0.680 1.00 98.00 89 ALA A O 1
ATOM 685 N N . TRP A 1 90 ? -3.199 1.993 2.432 1.00 97.69 90 TRP A N 1
ATOM 686 C CA . TRP A 1 90 ? -2.164 1.136 1.854 1.00 97.69 90 TRP A CA 1
ATOM 687 C C . TRP A 1 90 ? -2.642 0.400 0.601 1.00 97.69 90 TRP A C 1
ATOM 689 O O . TRP A 1 90 ? -1.866 0.258 -0.344 1.00 97.69 90 TRP A O 1
ATOM 699 N N . GLN A 1 91 ? -3.914 -0.005 0.540 1.00 98.12 91 GLN A N 1
ATOM 700 C CA . GLN A 1 91 ? -4.497 -0.592 -0.668 1.00 98.12 91 GLN A CA 1
ATOM 701 C C . GLN A 1 91 ? -4.430 0.381 -1.855 1.00 98.12 91 GLN A C 1
ATOM 703 O O . GLN A 1 91 ? -3.976 -0.008 -2.931 1.00 98.12 91 GLN A O 1
ATOM 708 N N . VAL A 1 92 ? -4.800 1.653 -1.662 1.00 98.25 92 VAL A N 1
ATOM 709 C CA . VAL A 1 92 ? -4.726 2.680 -2.721 1.00 98.25 92 VAL A CA 1
ATOM 710 C C . VAL A 1 92 ? -3.297 2.839 -3.249 1.00 98.25 92 VAL A C 1
ATOM 712 O O . VAL A 1 92 ? -3.084 2.947 -4.461 1.00 98.25 92 VAL A O 1
ATOM 715 N N . ILE A 1 93 ? -2.311 2.827 -2.348 1.00 96.94 93 ILE A N 1
ATOM 716 C CA . ILE A 1 93 ? -0.891 2.941 -2.698 1.00 96.94 93 ILE A CA 1
ATOM 717 C C . ILE A 1 93 ? -0.434 1.729 -3.520 1.00 96.94 93 ILE A C 1
ATOM 719 O O . ILE A 1 93 ? 0.183 1.911 -4.572 1.00 96.94 93 ILE A O 1
ATOM 723 N N . VAL A 1 94 ? -0.767 0.509 -3.083 1.00 97.81 94 VAL A N 1
ATOM 724 C CA . VAL A 1 94 ? -0.435 -0.731 -3.807 1.00 97.81 94 VAL A CA 1
ATOM 725 C C . VAL A 1 94 ? -1.017 -0.697 -5.218 1.00 97.81 94 VAL A C 1
ATOM 727 O O . VAL A 1 94 ? -0.285 -0.889 -6.186 1.00 97.81 94 VAL A O 1
ATOM 730 N N . GLU A 1 95 ? -2.295 -0.352 -5.367 1.00 97.88 95 GLU A N 1
ATOM 731 C CA . GLU A 1 95 ? -2.939 -0.270 -6.681 1.00 97.88 95 GLU A CA 1
ATOM 732 C C . GLU A 1 95 ? -2.308 0.792 -7.591 1.00 97.88 95 GLU A C 1
ATOM 734 O O . GLU A 1 95 ? -2.210 0.621 -8.810 1.00 97.88 95 GLU A O 1
ATOM 739 N N . GLN A 1 96 ? -1.877 1.924 -7.027 1.00 97.31 96 GLN A N 1
ATOM 740 C CA . GLN A 1 96 ? -1.173 2.947 -7.792 1.00 97.31 96 GLN A CA 1
ATOM 741 C C . GLN A 1 96 ? 0.178 2.433 -8.294 1.00 97.31 96 GLN A C 1
ATOM 743 O O . GLN A 1 96 ? 0.528 2.684 -9.452 1.00 97.31 96 GLN A O 1
ATOM 748 N N . MET A 1 97 ? 0.931 1.724 -7.453 1.00 96.19 97 MET A N 1
ATOM 749 C CA . MET A 1 97 ? 2.206 1.127 -7.844 1.00 96.19 97 MET A CA 1
ATOM 750 C C . MET A 1 97 ? 2.011 0.032 -8.900 1.00 96.19 97 MET A C 1
ATOM 752 O O . MET A 1 97 ? 2.746 0.023 -9.884 1.00 96.19 97 MET A O 1
ATOM 756 N N . GLU A 1 98 ? 0.974 -0.803 -8.783 1.00 96.88 98 GLU A N 1
ATOM 757 C CA . GLU A 1 98 ? 0.629 -1.814 -9.794 1.00 96.88 98 GLU A CA 1
ATOM 758 C C . GLU A 1 98 ? 0.349 -1.181 -11.156 1.00 96.88 98 GLU A C 1
ATOM 760 O O . GLU A 1 98 ? 0.904 -1.596 -12.176 1.00 96.88 98 GLU A O 1
ATOM 765 N N . ARG A 1 99 ? -0.484 -0.132 -11.184 1.00 97.38 99 ARG A N 1
ATOM 766 C CA . ARG A 1 99 ? -0.793 0.596 -12.423 1.00 97.38 99 ARG A CA 1
ATOM 767 C C . ARG A 1 99 ? 0.459 1.205 -13.045 1.00 97.38 99 ARG A C 1
ATOM 769 O O . ARG A 1 99 ? 0.604 1.165 -14.265 1.00 97.38 99 ARG A O 1
ATOM 776 N N . ARG A 1 100 ? 1.358 1.767 -12.231 1.00 95.00 100 ARG A N 1
ATOM 777 C CA . ARG A 1 100 ? 2.629 2.333 -12.708 1.00 95.00 100 ARG A CA 1
ATOM 778 C C . ARG A 1 100 ? 3.545 1.253 -13.277 1.00 95.00 100 ARG A C 1
ATOM 780 O O . ARG A 1 100 ? 4.068 1.450 -14.368 1.00 95.00 100 ARG A O 1
ATOM 787 N N . LEU A 1 101 ? 3.700 0.126 -12.582 1.00 94.94 101 LEU A N 1
ATOM 788 C CA . LEU A 1 101 ? 4.530 -0.992 -13.032 1.00 94.94 101 LEU A CA 1
ATOM 789 C C . LEU A 1 101 ? 4.037 -1.533 -14.375 1.00 94.94 101 LEU A C 1
ATOM 791 O O . LEU A 1 101 ? 4.809 -1.603 -15.327 1.00 94.94 101 LEU A O 1
ATOM 795 N N . LYS A 1 102 ? 2.726 -1.763 -14.501 1.00 94.56 102 LYS A N 1
ATOM 796 C CA . LYS A 1 102 ? 2.106 -2.191 -15.759 1.00 94.56 102 LYS A CA 1
ATOM 797 C C . LYS A 1 102 ? 2.370 -1.215 -16.911 1.00 94.56 102 LYS A C 1
ATOM 799 O O . LYS A 1 102 ? 2.704 -1.631 -18.013 1.00 94.56 102 LYS A O 1
ATOM 804 N N . GLN A 1 103 ? 2.263 0.093 -16.668 1.00 94.12 103 GLN A N 1
ATOM 805 C CA . GLN A 1 103 ? 2.558 1.099 -17.696 1.00 94.12 103 GLN A CA 1
ATOM 806 C C . GLN A 1 103 ? 4.026 1.084 -18.140 1.00 94.12 103 GLN A C 1
ATOM 808 O O . GLN A 1 103 ? 4.305 1.359 -19.307 1.00 94.12 103 GLN A O 1
ATOM 813 N N . MET A 1 104 ? 4.963 0.802 -17.232 1.00 91.19 104 MET A N 1
ATOM 814 C CA . MET A 1 104 ? 6.385 0.684 -17.569 1.00 91.19 104 MET A CA 1
ATOM 815 C C . MET A 1 104 ? 6.655 -0.591 -18.380 1.00 91.19 104 MET A C 1
ATOM 817 O O . MET A 1 104 ? 7.313 -0.518 -19.417 1.00 91.19 104 MET A O 1
ATOM 821 N N . GLU A 1 105 ? 6.053 -1.719 -17.997 1.00 91.12 105 GLU A N 1
ATOM 822 C CA . GLU A 1 105 ? 6.110 -2.985 -18.745 1.00 91.12 105 GLU A CA 1
ATOM 823 C C . GLU A 1 105 ? 5.538 -2.843 -20.170 1.00 91.12 105 GLU A C 1
ATOM 825 O O . GLU A 1 105 ? 6.159 -3.265 -21.152 1.00 91.12 105 GLU A O 1
ATOM 830 N N . ASP A 1 106 ? 4.392 -2.171 -20.312 1.00 92.50 106 ASP A N 1
ATOM 831 C CA . ASP A 1 106 ? 3.764 -1.882 -21.607 1.00 92.50 106 ASP A CA 1
ATOM 832 C C . ASP A 1 106 ? 4.642 -0.970 -22.486 1.00 92.50 106 ASP A C 1
ATOM 834 O O . ASP A 1 106 ? 4.688 -1.118 -23.708 1.00 92.50 106 ASP A O 1
ATOM 838 N N . ARG A 1 107 ? 5.358 -0.007 -21.890 1.00 90.75 107 ARG A N 1
ATOM 839 C CA . ARG A 1 107 ? 6.291 0.864 -22.628 1.00 90.75 107 ARG A CA 1
ATOM 840 C C . ARG A 1 107 ? 7.527 0.101 -23.089 1.00 90.75 107 ARG A C 1
ATOM 842 O O . ARG A 1 107 ? 7.914 0.243 -24.248 1.00 90.75 107 ARG A O 1
ATOM 849 N N . ARG A 1 108 ? 8.111 -0.725 -22.216 1.00 87.81 108 ARG A N 1
ATOM 850 C CA . ARG A 1 108 ? 9.275 -1.555 -22.548 1.00 87.81 108 ARG A CA 1
ATOM 851 C C . ARG A 1 108 ? 8.953 -2.540 -23.668 1.00 87.81 108 ARG A C 1
ATOM 853 O O . ARG A 1 108 ? 9.705 -2.616 -24.632 1.00 87.81 108 ARG A O 1
ATOM 860 N N . SER A 1 109 ? 7.836 -3.261 -23.567 1.00 88.50 109 SER A N 1
ATOM 861 C CA . SER A 1 109 ? 7.443 -4.255 -24.578 1.00 88.50 109 SER A CA 1
ATOM 862 C C . SER A 1 109 ? 7.267 -3.644 -25.974 1.00 88.50 109 SER A C 1
ATOM 864 O O . SER A 1 109 ? 7.638 -4.264 -26.971 1.00 88.50 109 SER A O 1
ATOM 866 N N . ARG A 1 110 ? 6.781 -2.398 -26.059 1.00 91.06 110 ARG A N 1
ATOM 867 C CA . ARG A 1 110 ? 6.701 -1.644 -27.321 1.00 91.06 110 ARG A CA 1
ATOM 868 C C . ARG A 1 110 ? 8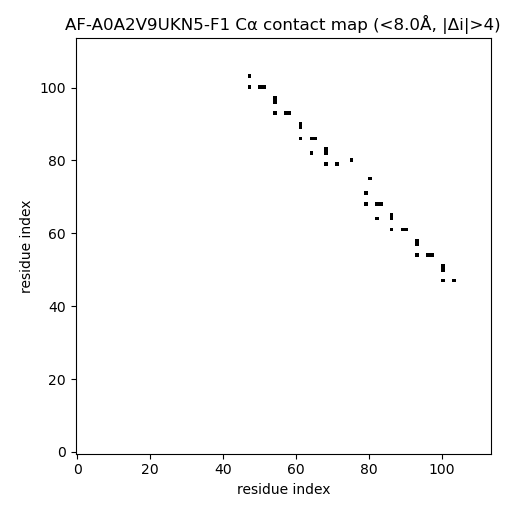.067 -1.213 -27.850 1.00 91.06 110 ARG A C 1
ATOM 870 O O . ARG A 1 110 ? 8.269 -1.242 -29.056 1.00 91.06 110 ARG A O 1
ATOM 877 N N . GLN A 1 111 ? 8.991 -0.819 -26.974 1.00 84.62 111 GLN A N 1
ATOM 878 C CA . GLN A 1 111 ? 10.355 -0.453 -27.373 1.00 84.62 111 GLN A CA 1
ATOM 879 C C . GLN A 1 111 ? 11.163 -1.655 -27.873 1.00 84.62 111 GLN A C 1
ATOM 881 O O . GLN A 1 111 ? 11.951 -1.492 -28.790 1.00 84.62 111 GLN A O 1
ATOM 886 N N . SER A 1 112 ? 10.953 -2.854 -27.321 1.00 79.25 112 SER A N 1
ATOM 887 C CA . SER A 1 112 ? 11.643 -4.074 -27.773 1.00 79.25 112 SER A CA 1
ATOM 888 C C . SER A 1 112 ? 11.124 -4.654 -29.096 1.00 79.25 112 SER A C 1
ATOM 890 O O . SER A 1 112 ? 11.730 -5.579 -29.626 1.00 79.25 112 SER A O 1
ATOM 892 N N . ALA A 1 113 ? 9.982 -4.175 -29.600 1.00 76.56 113 ALA A N 1
ATOM 893 C CA . ALA A 1 113 ? 9.362 -4.658 -30.838 1.00 76.56 113 ALA A CA 1
ATOM 894 C C . ALA A 1 113 ? 9.763 -3.848 -32.090 1.00 76.56 113 ALA A C 1
ATOM 896 O O . ALA A 1 113 ? 9.323 -4.182 -33.192 1.00 76.56 113 ALA A O 1
ATOM 897 N N . HIS A 1 114 ? 10.564 -2.793 -31.919 1.00 60.03 114 HIS A N 1
ATOM 898 C CA . HIS A 1 114 ? 11.087 -1.917 -32.969 1.00 60.03 114 HIS A CA 1
ATOM 899 C C . HIS A 1 114 ? 12.607 -2.032 -33.058 1.00 60.03 114 HIS A C 1
ATOM 901 O O . HIS A 1 114 ? 13.114 -1.896 -34.193 1.00 60.03 114 HIS A O 1
#

Secondary structure (DSSP, 8-state):
--SSSSSSSSSSSSSS------------------------TTSHHHHHHHHHHHHHHHHHHHHHHHHHHHHS-SS--HHHHHHHHHHHHHHHHHHHHHHHHHHHHHHHHHHTT-

Foldseek 3Di:
DPPPPPPPPPPPPPPDDDDDDDDDDDDDDDDDDDDDPPDPPPCLVVVLVVLVVVLVVLVVVLVVLVVVLVVPDPDPDPVSVVSVVVSVVSVVVSVVSVVVSVVSVVVVVVVVVD

Solvent-accessible surface area (backbone atoms only — not comparable to full-atom values): 7544 Å² total; per-residue (Å²): 144,88,82,88,77,72,80,77,76,70,78,84,80,79,86,85,86,83,87,78,95,75,90,75,93,76,80,89,79,86,77,90,73,81,88,71,84,76,82,70,87,83,51,62,63,60,53,50,52,50,52,50,52,52,50,54,52,50,52,53,50,52,52,50,52,54,53,52,52,72,66,53,61,94,68,93,39,76,68,56,53,50,54,51,54,51,52,53,53,51,49,56,52,52,53,52,51,51,54,50,52,50,53,49,52,57,50,49,58,58,62,75,75,111

pLDDT: mean 74.3, std 22.17, range [38.09, 98.25]

Mean predicted aligned error: 17.12 Å